Protein AF-A0A5C4YC96-F1 (afdb_monomer)

Sequence (37 aa):
MNLLEKNIQALLSGVNEPLGNKLLNFIQNKTCSRFNM

Structure (mmCIF, N/CA/C/O backbone):
data_AF-A0A5C4YC96-F1
#
_entry.id   AF-A0A5C4YC96-F1
#
loop_
_atom_site.group_PDB
_atom_site.id
_atom_site.type_symbol
_atom_site.label_atom_id
_atom_site.label_alt_id
_atom_site.label_comp_id
_atom_site.label_asym_id
_atom_site.label_entity_id
_atom_site.label_seq_id
_atom_site.pdbx_PDB_ins_code
_atom_site.Cartn_x
_atom_site.Cartn_y
_atom_site.Cartn_z
_atom_site.occupancy
_atom_site.B_iso_or_equiv
_atom_site.auth_seq_id
_atom_site.auth_comp_id
_atom_site.auth_asym_id
_atom_site.auth_atom_id
_atom_site.pdbx_PDB_model_num
ATOM 1 N N . MET A 1 1 ? 6.027 11.945 4.688 1.00 64.19 1 MET A N 1
ATOM 2 C CA . MET A 1 1 ? 5.709 10.563 4.287 1.00 64.19 1 MET A CA 1
ATOM 3 C C . MET A 1 1 ? 6.473 9.606 5.180 1.00 64.19 1 MET A C 1
ATOM 5 O O . MET A 1 1 ? 7.703 9.578 5.124 1.00 64.19 1 MET A O 1
ATOM 9 N N . ASN A 1 2 ? 5.754 8.923 6.063 1.00 87.12 2 ASN A N 1
ATOM 10 C CA . ASN A 1 2 ? 6.278 7.944 7.012 1.00 87.12 2 ASN A CA 1
ATOM 11 C C . ASN A 1 2 ? 6.863 6.733 6.254 1.00 87.12 2 ASN A C 1
ATOM 13 O O . ASN A 1 2 ? 6.436 6.423 5.142 1.00 87.12 2 ASN A O 1
ATOM 17 N N . LEU A 1 3 ? 7.840 6.044 6.848 1.00 86.69 3 LEU A N 1
ATOM 18 C CA . LEU A 1 3 ? 8.416 4.798 6.334 1.00 86.69 3 LEU A CA 1
ATO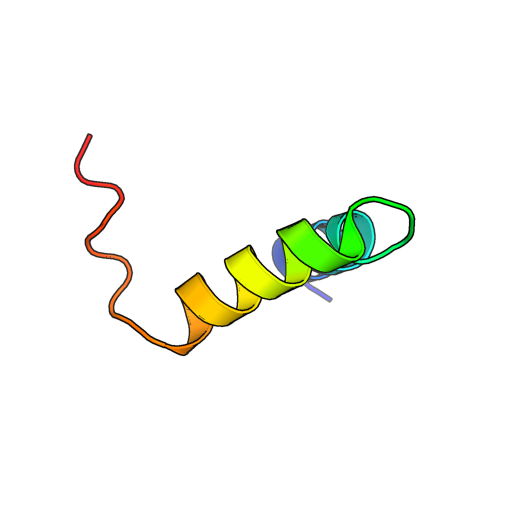M 19 C C . LEU A 1 3 ? 7.333 3.762 5.994 1.00 86.69 3 LEU A C 1
ATOM 21 O O . LEU A 1 3 ? 7.422 3.103 4.963 1.00 86.69 3 LEU A O 1
ATOM 25 N N . LEU A 1 4 ? 6.279 3.672 6.813 1.00 81.94 4 LEU A N 1
ATOM 26 C CA . LEU A 1 4 ? 5.141 2.787 6.553 1.00 81.94 4 LEU A CA 1
ATOM 27 C C . LEU A 1 4 ? 4.435 3.119 5.229 1.00 81.94 4 LEU A C 1
ATOM 29 O O . LEU A 1 4 ? 4.184 2.223 4.430 1.00 81.94 4 LEU A O 1
ATOM 33 N N . GLU A 1 5 ? 4.160 4.398 4.970 1.00 82.75 5 GLU A N 1
ATOM 34 C CA . GLU A 1 5 ? 3.503 4.839 3.733 1.00 82.75 5 GLU A CA 1
ATOM 35 C C . GLU A 1 5 ? 4.375 4.549 2.509 1.00 82.75 5 GLU A C 1
ATOM 37 O O . GLU A 1 5 ? 3.878 4.036 1.510 1.00 82.75 5 GLU A O 1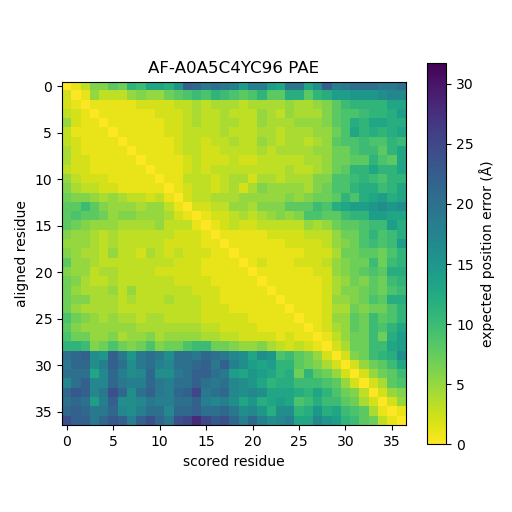
ATOM 42 N N . LYS A 1 6 ? 5.690 4.788 2.615 1.00 87.81 6 LYS A N 1
ATOM 43 C CA . LYS A 1 6 ? 6.649 4.474 1.544 1.00 87.81 6 LYS A CA 1
ATOM 44 C C . LYS A 1 6 ? 6.706 2.976 1.247 1.00 87.81 6 LYS A C 1
ATOM 46 O O . LYS A 1 6 ? 6.747 2.593 0.083 1.00 87.81 6 LYS A O 1
ATOM 51 N N . ASN A 1 7 ? 6.670 2.132 2.279 1.00 85.56 7 ASN A N 1
ATOM 52 C CA . ASN A 1 7 ? 6.659 0.678 2.119 1.00 85.56 7 ASN A CA 1
ATOM 53 C C . ASN A 1 7 ? 5.347 0.182 1.498 1.00 85.56 7 ASN A C 1
ATOM 55 O O . ASN A 1 7 ? 5.378 -0.681 0.625 1.00 85.56 7 ASN A O 1
ATOM 59 N N . ILE A 1 8 ? 4.204 0.752 1.896 1.00 85.12 8 ILE A N 1
ATOM 60 C CA . ILE A 1 8 ? 2.904 0.439 1.288 1.00 85.12 8 ILE A CA 1
ATOM 61 C C . ILE A 1 8 ? 2.893 0.858 -0.186 1.00 85.12 8 ILE A C 1
ATOM 63 O O . ILE A 1 8 ? 2.473 0.078 -1.033 1.00 85.12 8 ILE A O 1
ATOM 67 N N . GLN A 1 9 ? 3.407 2.040 -0.523 1.00 86.31 9 GLN A N 1
ATOM 68 C CA . GLN A 1 9 ? 3.507 2.479 -1.916 1.00 86.31 9 GLN A CA 1
ATOM 69 C C . GLN A 1 9 ? 4.469 1.628 -2.741 1.00 86.31 9 GLN A C 1
ATOM 71 O O . GLN A 1 9 ? 4.145 1.293 -3.871 1.00 86.31 9 GLN A O 1
ATOM 76 N N . ALA A 1 10 ? 5.626 1.248 -2.194 1.00 88.38 10 ALA A N 1
ATOM 77 C CA . ALA A 1 10 ? 6.562 0.356 -2.874 1.00 88.38 10 ALA A CA 1
ATOM 78 C C . ALA A 1 10 ? 5.942 -1.028 -3.125 1.00 88.38 10 ALA A C 1
ATOM 80 O O . ALA A 1 10 ? 6.152 -1.608 -4.185 1.00 88.38 10 ALA A O 1
ATOM 81 N N . LEU A 1 11 ? 5.132 -1.529 -2.185 1.00 87.56 11 LEU A N 1
ATOM 82 C CA . LEU A 1 11 ? 4.374 -2.770 -2.347 1.00 87.56 11 LEU A CA 1
ATOM 83 C C . LEU A 1 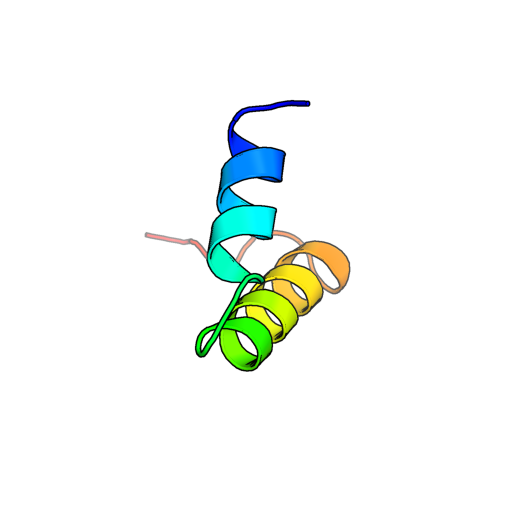11 ? 3.261 -2.639 -3.397 1.00 87.56 11 LEU A C 1
ATOM 85 O O . LEU A 1 11 ? 3.000 -3.586 -4.130 1.00 87.56 11 LEU A O 1
ATOM 89 N N . LEU A 1 12 ? 2.604 -1.481 -3.469 1.00 87.31 12 LEU A N 1
ATOM 90 C CA . LEU A 1 12 ? 1.560 -1.196 -4.455 1.00 87.31 12 LEU A CA 1
ATOM 91 C C . LEU A 1 12 ? 2.118 -0.905 -5.855 1.00 87.31 12 LEU A C 1
ATOM 93 O O . LEU A 1 12 ? 1.362 -0.934 -6.817 1.00 87.31 12 LEU A O 1
ATOM 97 N N . SER A 1 13 ? 3.418 -0.639 -5.987 1.00 85.62 13 SER A N 1
ATOM 98 C CA . SER A 1 13 ? 4.035 -0.295 -7.266 1.00 85.62 13 SER A CA 1
ATOM 99 C C . SER A 1 13 ? 4.552 -1.550 -7.976 1.00 85.62 13 SER A C 1
ATOM 101 O O . SER A 1 13 ? 5.501 -2.195 -7.529 1.00 85.62 13 SER A O 1
ATOM 103 N N . GLY A 1 14 ? 3.928 -1.911 -9.101 1.00 84.44 14 GLY A N 1
ATOM 104 C CA . GLY A 1 14 ? 4.329 -3.035 -9.954 1.00 84.44 14 GLY A CA 1
ATOM 105 C C . GLY A 1 14 ? 3.459 -4.282 -9.779 1.00 84.44 14 GLY A C 1
ATOM 106 O O . GLY A 1 14 ? 2.272 -4.201 -9.487 1.00 84.44 14 GLY A O 1
ATOM 107 N N . VAL A 1 15 ? 4.041 -5.471 -9.958 1.00 86.81 15 VAL A N 1
ATOM 108 C CA . VAL A 1 15 ? 3.293 -6.750 -9.972 1.00 86.81 15 VAL A CA 1
ATOM 109 C C . VAL A 1 15 ? 2.620 -7.106 -8.638 1.00 86.81 15 VAL A C 1
ATOM 111 O O . VAL A 1 15 ? 1.768 -7.990 -8.585 1.00 86.81 15 VAL A O 1
ATOM 114 N N . ASN A 1 16 ? 2.993 -6.410 -7.564 1.00 90.25 16 ASN A N 1
ATOM 115 C CA . ASN A 1 16 ? 2.480 -6.6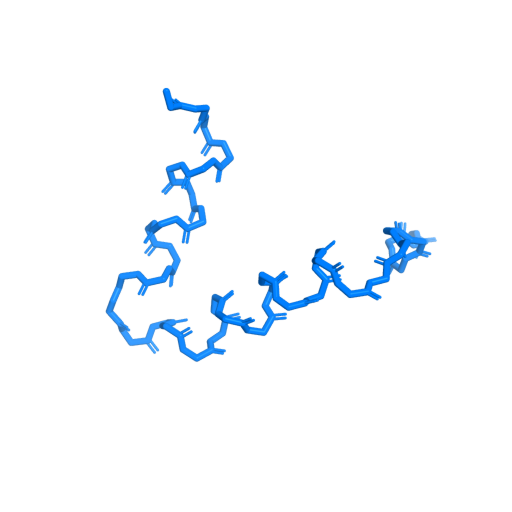20 -6.215 1.00 90.25 16 ASN A CA 1
ATOM 116 C C . ASN A 1 16 ? 1.236 -5.774 -5.893 1.00 90.25 16 ASN A C 1
ATOM 118 O O . ASN A 1 16 ? 0.671 -5.937 -4.811 1.00 90.25 16 ASN A O 1
ATOM 122 N N . GLU A 1 17 ? 0.751 -4.938 -6.819 1.00 90.88 17 GLU A N 1
ATOM 123 C CA . GLU A 1 17 ? -0.449 -4.104 -6.643 1.00 90.88 17 GLU A CA 1
ATOM 124 C C . GLU A 1 17 ? -1.676 -4.878 -6.101 1.00 90.88 17 GLU A C 1
ATOM 126 O O . GLU A 1 17 ? -2.292 -4.416 -5.133 1.00 90.88 17 GLU A O 1
ATOM 131 N N . PRO A 1 18 ? -2.012 -6.097 -6.585 1.00 90.44 18 PRO A N 1
ATOM 132 C CA . PRO A 1 18 ? -3.148 -6.855 -6.052 1.00 90.44 18 PRO A CA 1
ATOM 133 C C . PRO A 1 18 ? -2.952 -7.293 -4.593 1.00 90.44 18 PRO A C 1
ATOM 135 O O . PRO A 1 18 ? -3.916 -7.397 -3.830 1.00 90.44 18 PRO A O 1
ATOM 138 N N . LEU A 1 19 ? -1.707 -7.568 -4.195 1.00 87.19 19 LEU A N 1
ATOM 139 C CA . LEU A 1 19 ? -1.349 -7.954 -2.831 1.00 87.19 19 LEU A CA 1
ATOM 140 C C . LEU A 1 19 ? -1.343 -6.734 -1.905 1.00 87.19 19 LEU A C 1
ATOM 142 O O . LEU A 1 19 ? -1.904 -6.797 -0.810 1.00 87.19 19 LEU A O 1
ATOM 146 N N . GLY A 1 20 ? -0.778 -5.616 -2.364 1.00 89.12 20 GL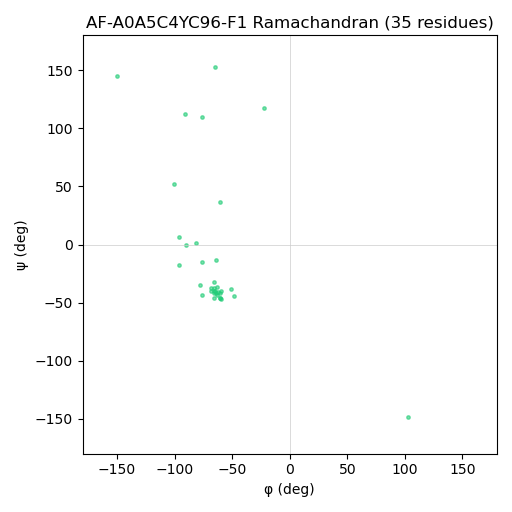Y A N 1
ATOM 147 C CA . GLY A 1 20 ? -0.800 -4.347 -1.644 1.00 89.12 20 GLY A CA 1
ATOM 148 C C . GLY A 1 20 ? -2.226 -3.854 -1.396 1.00 89.12 20 GLY A C 1
ATOM 149 O O . GLY A 1 20 ? -2.538 -3.442 -0.282 1.00 89.12 20 GLY A O 1
ATOM 150 N N . ASN A 1 21 ? -3.131 -3.999 -2.370 1.00 88.38 21 ASN A N 1
ATOM 151 C CA . ASN A 1 21 ? -4.542 -3.642 -2.202 1.00 88.38 21 ASN A CA 1
ATOM 152 C C . ASN A 1 21 ? -5.258 -4.536 -1.179 1.00 88.38 21 ASN A C 1
ATOM 154 O O . ASN A 1 21 ? -6.060 -4.039 -0.391 1.00 88.38 21 ASN A O 1
ATOM 158 N N . LYS A 1 22 ? -4.947 -5.840 -1.117 1.00 87.81 22 LYS A N 1
ATOM 159 C CA . LYS A 1 22 ? -5.471 -6.729 -0.060 1.00 87.81 22 LYS A CA 1
ATOM 160 C C . LYS A 1 22 ? -4.963 -6.337 1.326 1.00 87.81 22 LYS A C 1
ATOM 162 O O . LYS A 1 22 ? -5.740 -6.380 2.277 1.00 87.81 22 LYS A O 1
ATOM 167 N N . LEU A 1 23 ? -3.692 -5.950 1.443 1.00 84.62 23 LEU A N 1
ATOM 168 C CA . LEU A 1 23 ? -3.108 -5.477 2.698 1.00 84.62 23 LEU A CA 1
ATOM 169 C C . LEU A 1 23 ? -3.736 -4.151 3.143 1.00 84.62 23 LEU A C 1
ATOM 171 O O . LEU A 1 23 ? -4.120 -4.015 4.302 1.00 84.62 23 LEU A O 1
ATOM 175 N N . LEU A 1 24 ? -3.887 -3.199 2.221 1.00 85.06 24 LEU A N 1
ATOM 176 C CA . LEU A 1 24 ? -4.533 -1.916 2.489 1.00 85.06 24 LEU A CA 1
ATOM 177 C C . LEU A 1 24 ? -5.982 -2.123 2.941 1.00 85.06 24 LEU A C 1
ATOM 179 O O . LEU A 1 24 ? -6.392 -1.581 3.963 1.00 85.06 24 LEU A O 1
ATOM 183 N N . ASN A 1 25 ? -6.714 -2.989 2.238 1.00 85.62 25 ASN A N 1
ATOM 184 C CA . ASN A 1 25 ? -8.073 -3.373 2.591 1.00 85.62 25 ASN A CA 1
ATOM 185 C C . ASN A 1 25 ? -8.131 -4.040 3.978 1.00 85.62 25 ASN A C 1
ATOM 187 O O . ASN A 1 25 ? -8.997 -3.716 4.780 1.00 85.62 25 ASN A O 1
ATOM 191 N N . PHE A 1 26 ? -7.180 -4.916 4.311 1.00 83.62 26 PHE A N 1
ATOM 192 C CA . PHE A 1 26 ? -7.079 -5.533 5.636 1.00 83.62 26 PHE A CA 1
ATOM 193 C C . PHE A 1 26 ? -6.875 -4.498 6.756 1.00 83.62 26 PHE A C 1
ATOM 195 O O . PHE A 1 26 ? -7.580 -4.559 7.761 1.00 83.62 26 PHE A O 1
ATOM 202 N N . ILE A 1 27 ? -5.966 -3.534 6.565 1.00 80.69 27 ILE A N 1
ATOM 203 C CA . ILE A 1 27 ? -5.690 -2.456 7.532 1.00 80.69 27 ILE A CA 1
ATOM 204 C C . ILE A 1 27 ? -6.902 -1.524 7.684 1.00 80.69 27 ILE A C 1
ATOM 206 O O . ILE A 1 27 ? -7.211 -1.089 8.790 1.00 80.69 27 ILE A O 1
ATOM 210 N N . GLN A 1 28 ? -7.589 -1.213 6.581 1.00 7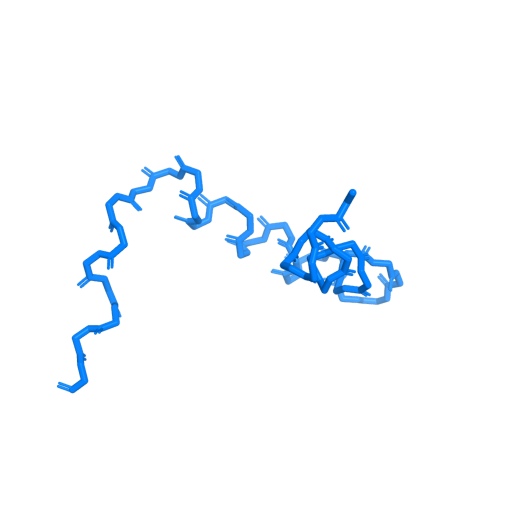8.06 28 GLN A N 1
ATOM 211 C CA . GLN A 1 28 ? -8.725 -0.290 6.567 1.00 78.06 28 GLN A CA 1
ATOM 212 C C . GLN A 1 28 ? -10.026 -0.913 7.095 1.00 78.06 28 GLN A C 1
ATOM 214 O O . GLN A 1 28 ? -10.808 -0.204 7.723 1.00 78.06 28 GLN A O 1
ATOM 219 N N . ASN A 1 29 ? -10.282 -2.208 6.850 1.00 76.25 29 ASN A N 1
ATOM 220 C CA . ASN A 1 29 ? -11.598 -2.810 7.102 1.00 76.25 29 ASN A CA 1
ATOM 221 C C . ASN A 1 29 ? -11.779 -3.543 8.436 1.00 76.25 29 ASN A C 1
ATOM 223 O O . ASN A 1 29 ? -12.935 -3.740 8.803 1.00 76.25 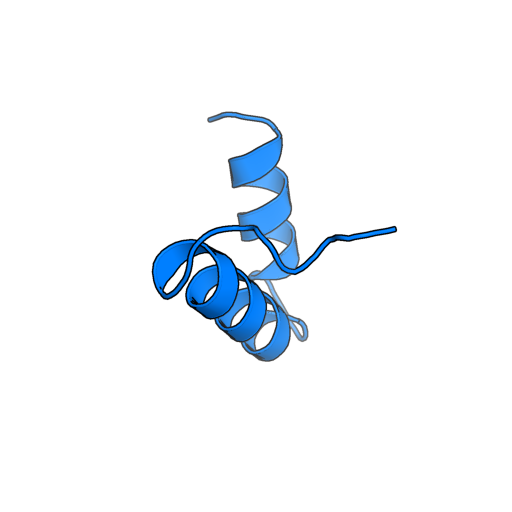29 ASN A O 1
ATOM 227 N N . LYS A 1 30 ? -10.744 -3.947 9.192 1.00 59.62 30 LYS A N 1
ATOM 228 C CA . LYS A 1 30 ? -10.944 -4.478 10.560 1.00 59.62 30 LYS A CA 1
ATOM 229 C C . LYS A 1 30 ? -9.770 -4.212 11.497 1.00 59.62 30 LYS A C 1
ATOM 231 O O . LYS A 1 30 ? -8.614 -4.286 11.104 1.00 59.62 30 LYS A O 1
ATOM 236 N N . THR A 1 31 ? -10.127 -3.978 12.763 1.00 59.94 31 THR A N 1
ATOM 237 C CA . THR A 1 31 ? -9.304 -4.087 13.976 1.00 59.94 31 THR A CA 1
ATOM 238 C C . THR A 1 31 ? -8.110 -5.020 13.757 1.00 59.94 31 THR A C 1
ATOM 240 O O . THR A 1 31 ? -8.313 -6.207 13.500 1.00 59.94 31 THR A O 1
ATOM 243 N N . CYS A 1 32 ? -6.880 -4.492 13.860 1.00 58.72 32 CYS A N 1
ATOM 244 C CA . CYS A 1 32 ? -5.590 -5.197 13.740 1.00 58.72 32 CYS A CA 1
ATOM 245 C C . CYS A 1 32 ? -5.378 -6.320 14.789 1.00 58.72 32 CYS A C 1
ATOM 247 O O . CYS A 1 32 ? -4.275 -6.525 15.279 1.00 58.72 32 CYS A O 1
ATOM 249 N N . SER A 1 33 ? -6.413 -7.068 15.160 1.00 58.78 33 SER A N 1
ATOM 250 C CA . SER A 1 33 ? -6.388 -8.168 16.125 1.00 58.78 33 SER A CA 1
ATOM 251 C C . SER A 1 33 ? -5.893 -9.488 15.523 1.00 58.78 33 SER A C 1
ATOM 253 O O . SER A 1 33 ? -5.875 -10.498 16.216 1.00 58.78 33 SER A O 1
ATOM 255 N N . ARG A 1 34 ? -5.511 -9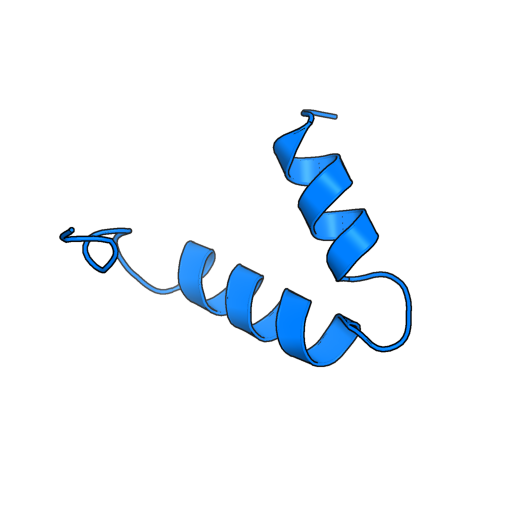.524 14.237 1.00 57.81 34 ARG A N 1
ATOM 256 C CA . ARG A 1 34 ? -5.145 -10.769 13.531 1.00 57.81 34 ARG A CA 1
ATOM 257 C C . ARG A 1 34 ? -3.643 -11.071 13.479 1.00 57.81 34 ARG A C 1
ATOM 259 O O . ARG A 1 34 ? -3.260 -12.040 12.836 1.00 57.81 34 ARG A O 1
ATOM 266 N N . PHE A 1 35 ? -2.817 -10.288 14.169 1.00 55.50 35 PHE A N 1
ATOM 267 C CA . PHE A 1 35 ? -1.444 -10.674 14.505 1.00 55.50 35 PHE A CA 1
ATOM 268 C C . PHE A 1 35 ? -1.395 -11.151 15.960 1.00 55.50 35 PHE A C 1
ATOM 270 O O . PHE A 1 35 ? -0.631 -10.629 16.764 1.00 55.50 35 PHE A O 1
ATOM 277 N N . ASN A 1 36 ? -2.268 -12.091 16.335 1.00 45.53 36 ASN A N 1
ATOM 278 C CA . ASN A 1 36 ? -2.029 -12.844 17.559 1.00 45.53 36 ASN A CA 1
ATOM 279 C C . ASN A 1 36 ? -0.927 -13.853 17.223 1.00 45.53 36 ASN A C 1
ATOM 281 O O . ASN A 1 36 ? -1.150 -14.722 16.37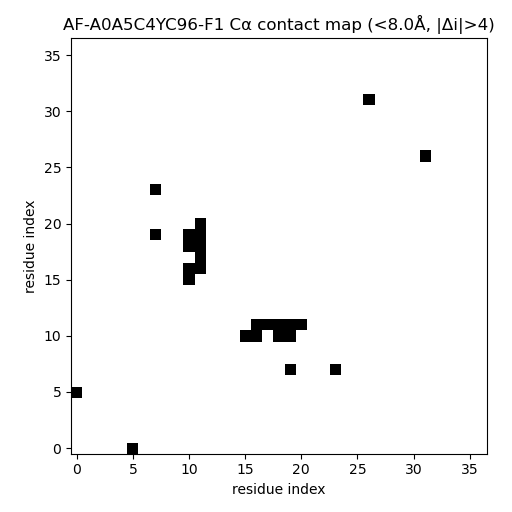8 1.00 45.53 36 ASN A O 1
ATOM 285 N N . MET A 1 37 ? 0.262 -13.631 17.783 1.00 51.38 37 MET A N 1
ATOM 286 C CA . MET A 1 37 ? 1.431 -14.496 17.614 1.00 51.38 37 MET A CA 1
ATOM 287 C C . MET A 1 37 ? 1.211 -15.868 18.249 1.00 51.38 37 MET A C 1
ATOM 289 O O . MET A 1 37 ? 0.425 -15.941 19.223 1.00 51.38 37 MET A O 1
#

Foldseek 3Di:
DDPVVVVLVVCCPPPNVVVSVVVVCVVPPDDPPPPPD

Organism: Campylobacter jejuni (NCBI:txid197)

Solvent-accessible surface area (backbone atoms only — not comparable to full-atom values): 2320 Å² total; per-residue (Å²): 133,55,70,66,57,53,52,50,51,57,38,39,56,65,96,39,29,74,56,31,51,51,51,52,47,48,68,73,72,46,81,86,72,81,77,71,127

Radius of gyration: 10.91 Å; Cα contacts (8 Å, |Δi|>4): 13; chains: 1; bounding box: 20×25×28 Å

Mean predicted aligned error: 7.06 Å

Nearest PDB structures (foldseek):
  6yly-assembly1_i  TM=6.515E-01  e=7.625E+00  Saccharomyces cerevisiae

Secondary structure (DSSP, 8-state):
--HHHHHHHHHHSSTTHHHHHHHHHHHHHS-STT---

pLDDT: mean 78.73, std 13.01, range [45.53, 90.88]